Protein AF-A0A3M2B3V7-F1 (afdb_monomer_lite)

Secondary structure (DSSP, 8-state):
--------------S-S-S-----------GGG-EEEEEEEEEEHHHHHHHHHHHHT------TT--SEEEEEEEEEE--

Foldseek 3Di:
DDDDDDDDDDPPPPPPDPDPPPPPCPPPPPLQQDWDFDFDDFAWPVVVVVVVCVVSPDDDDDDPPRTGTDTDGGDRDGND

Sequence (80 aa):
MKTKLILLTAAILMAAHSAPLFAQGGGQQDPTQRRVTVKYDQADVRFVLKQLFDSVGVSYTLDPNVQGTVTVSLTDVPFT

pLDDT: mean 77.93, std 20.96, range [39.41, 97.88]

Radius of gyration: 28.49 Å; chains: 1; bounding box: 66×65×44 Å

Structure (mmCIF, N/CA/C/O backbone):
data_AF-A0A3M2B3V7-F1
#
_entry.id   AF-A0A3M2B3V7-F1
#
loop_
_atom_site.group_PDB
_atom_site.id
_atom_site.type_symbol
_atom_site.label_atom_id
_atom_site.label_alt_id
_atom_site.label_comp_id
_atom_site.label_asym_id
_atom_site.label_entity_id
_atom_site.label_seq_id
_atom_site.pdbx_PDB_ins_code
_atom_site.Cartn_x
_atom_site.Cartn_y
_atom_site.Cartn_z
_atom_site.occupancy
_atom_site.B_iso_or_equiv
_atom_site.auth_seq_id
_atom_site.auth_comp_id
_atom_site.auth_asym_id
_atom_site.auth_atom_id
_atom_site.pdbx_PDB_model_num
ATOM 1 N N . MET A 1 1 ? 49.268 -60.577 -26.512 1.00 46.53 1 MET A N 1
ATOM 2 C CA . MET A 1 1 ? 50.379 -59.957 -25.754 1.00 46.53 1 MET A CA 1
ATOM 3 C C . MET A 1 1 ? 50.900 -58.754 -26.524 1.00 46.53 1 MET A C 1
ATOM 5 O O . MET A 1 1 ? 51.342 -58.965 -27.647 1.00 46.53 1 MET A O 1
ATOM 9 N N . LYS A 1 2 ? 50.833 -57.552 -25.928 1.00 39.41 2 LYS A N 1
ATOM 10 C CA . LYS A 1 2 ? 51.773 -56.408 -26.041 1.00 39.41 2 LYS A CA 1
ATOM 11 C C . LYS A 1 2 ? 51.039 -55.079 -25.817 1.00 39.41 2 LYS A C 1
ATOM 13 O O . LYS A 1 2 ? 50.563 -54.432 -26.739 1.00 39.41 2 LYS A O 1
ATOM 18 N N . THR A 1 3 ? 50.977 -54.722 -24.541 1.00 47.19 3 THR A N 1
ATOM 19 C CA . THR A 1 3 ? 50.694 -53.403 -23.975 1.00 47.19 3 THR A CA 1
ATOM 20 C C . THR A 1 3 ? 51.565 -52.311 -24.613 1.00 47.19 3 THR A C 1
ATOM 22 O O . THR A 1 3 ? 52.784 -52.461 -24.667 1.00 47.19 3 THR A O 1
ATOM 25 N N . LYS A 1 4 ? 50.949 -51.202 -25.038 1.00 43.78 4 LYS A N 1
ATOM 26 C CA . LYS A 1 4 ? 51.571 -49.876 -25.234 1.00 43.78 4 LYS A CA 1
ATOM 27 C C . LYS A 1 4 ? 50.530 -48.844 -24.774 1.00 43.78 4 LYS A C 1
ATOM 29 O O . LYS A 1 4 ? 49.479 -48.740 -25.385 1.00 43.78 4 LYS A O 1
ATOM 34 N N . LEU A 1 5 ? 50.586 -48.375 -23.531 1.00 47.72 5 LEU A N 1
ATOM 35 C CA . LEU A 1 5 ? 51.399 -47.251 -23.049 1.00 47.72 5 LEU A CA 1
ATOM 36 C C . LEU A 1 5 ? 51.003 -45.908 -23.708 1.00 47.72 5 LEU A C 1
ATOM 38 O O . LEU A 1 5 ? 51.534 -45.557 -24.750 1.00 47.72 5 LEU A O 1
ATOM 42 N N . ILE A 1 6 ? 50.036 -45.233 -23.068 1.00 50.31 6 ILE A N 1
ATOM 43 C CA . ILE A 1 6 ? 50.098 -43.852 -22.543 1.00 50.31 6 ILE A CA 1
ATOM 44 C C . ILE A 1 6 ? 50.450 -42.694 -23.514 1.00 50.31 6 ILE A C 1
ATOM 46 O O . ILE A 1 6 ? 51.504 -42.671 -24.133 1.00 50.31 6 ILE A O 1
ATOM 50 N N . LEU A 1 7 ? 49.596 -41.657 -23.445 1.00 45.00 7 LEU A N 1
ATOM 51 C CA . LEU A 1 7 ? 49.771 -40.247 -23.845 1.00 45.00 7 LEU A CA 1
ATOM 52 C C . LEU A 1 7 ? 49.918 -39.906 -25.343 1.00 45.00 7 LEU A C 1
ATOM 54 O O . LEU A 1 7 ? 51.013 -39.872 -25.885 1.00 45.00 7 LEU A O 1
ATOM 58 N N . LEU A 1 8 ? 48.811 -39.438 -25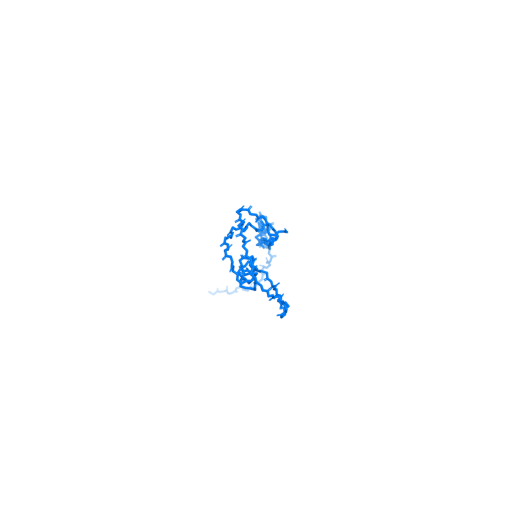.928 1.00 46.19 8 LEU A N 1
ATOM 59 C CA . LEU A 1 8 ? 48.770 -38.337 -26.902 1.00 46.19 8 LEU A CA 1
ATOM 60 C C . LEU A 1 8 ? 47.529 -37.493 -26.544 1.00 46.19 8 LEU A C 1
ATOM 62 O O . LEU A 1 8 ? 46.396 -37.906 -26.765 1.00 46.19 8 LEU A O 1
ATOM 66 N N . THR A 1 9 ? 47.703 -36.463 -25.707 1.00 44.03 9 THR A N 1
ATOM 67 C CA . THR A 1 9 ? 47.626 -35.049 -26.138 1.00 44.03 9 THR A CA 1
ATOM 68 C C . THR A 1 9 ? 46.265 -34.716 -26.766 1.00 44.03 9 THR A C 1
ATOM 70 O O . THR A 1 9 ? 46.036 -34.931 -27.948 1.00 44.03 9 THR A O 1
ATOM 73 N N . ALA A 1 10 ? 45.276 -34.298 -25.976 1.00 48.50 10 ALA A N 1
ATOM 74 C CA . ALA A 1 10 ? 45.051 -32.871 -25.710 1.00 48.50 10 ALA A CA 1
ATOM 75 C C . ALA A 1 10 ? 44.981 -32.013 -26.993 1.00 48.50 10 ALA A C 1
ATOM 77 O O . ALA A 1 10 ? 45.745 -31.068 -27.136 1.00 48.50 10 ALA A O 1
ATOM 78 N N . ALA A 1 11 ? 44.098 -32.354 -27.939 1.00 49.41 11 ALA A N 1
ATOM 79 C CA . ALA A 1 11 ? 43.846 -31.519 -29.118 1.00 49.41 11 ALA A CA 1
ATOM 80 C C . ALA A 1 11 ? 42.497 -31.808 -29.812 1.00 49.41 11 ALA A C 1
ATOM 82 O O . ALA A 1 11 ? 42.459 -31.945 -31.022 1.00 49.41 11 ALA A O 1
ATOM 83 N N . ILE A 1 12 ? 41.385 -31.899 -29.075 1.00 49.44 12 ILE A N 1
ATOM 84 C CA . ILE A 1 12 ? 40.094 -31.337 -29.534 1.00 49.44 12 ILE A CA 1
ATOM 85 C C . ILE A 1 12 ? 39.438 -30.680 -28.304 1.00 49.44 12 ILE A C 1
ATOM 87 O O . ILE A 1 12 ? 38.355 -31.020 -27.842 1.00 49.44 12 ILE A O 1
ATOM 91 N N . LEU A 1 13 ? 40.182 -29.750 -27.708 1.00 51.75 13 LEU A N 1
ATOM 92 C CA . LEU A 1 13 ? 39.588 -28.521 -27.195 1.00 51.75 13 LEU A CA 1
ATOM 93 C C . LEU A 1 13 ? 39.202 -27.717 -28.457 1.00 51.75 13 LEU A C 1
ATOM 95 O O . LEU A 1 13 ? 39.929 -27.808 -29.440 1.00 51.75 13 LEU A O 1
ATOM 99 N N . MET A 1 14 ? 38.125 -26.928 -28.438 1.00 53.66 14 MET A N 1
ATOM 100 C CA . MET A 1 14 ? 37.698 -25.991 -29.512 1.00 53.66 14 MET A CA 1
ATOM 101 C C . MET A 1 14 ? 36.585 -26.426 -30.491 1.00 53.66 14 MET A C 1
ATOM 103 O O . MET A 1 14 ? 36.577 -26.000 -31.640 1.00 53.66 14 MET A O 1
ATOM 107 N N . ALA A 1 15 ? 35.568 -27.164 -30.035 1.00 50.03 15 ALA A N 1
ATOM 108 C CA . ALA A 1 15 ? 34.269 -27.199 -30.738 1.00 50.03 15 ALA A CA 1
ATOM 109 C C . ALA A 1 15 ? 33.088 -26.726 -29.867 1.00 50.03 15 ALA A C 1
ATOM 111 O O . ALA A 1 15 ? 31.936 -27.040 -30.146 1.00 50.03 15 ALA A O 1
ATOM 112 N N . ALA A 1 16 ? 33.362 -25.972 -28.798 1.00 54.44 16 ALA A N 1
ATOM 113 C CA . ALA A 1 16 ? 32.350 -25.530 -27.842 1.00 54.44 16 ALA A CA 1
ATOM 114 C C . ALA A 1 16 ? 32.514 -24.041 -27.496 1.00 54.44 16 ALA A C 1
ATOM 116 O O . ALA A 1 16 ? 32.963 -23.722 -26.404 1.00 54.44 16 ALA A O 1
ATOM 117 N N . HIS A 1 17 ? 32.190 -23.121 -28.414 1.00 48.19 17 HIS A N 1
ATOM 118 C CA . HIS A 1 17 ? 31.982 -21.703 -28.044 1.00 48.19 17 HIS A CA 1
ATOM 119 C C . HIS A 1 17 ? 31.193 -20.856 -29.062 1.00 48.19 17 HIS A C 1
ATOM 121 O O . HIS A 1 17 ? 31.302 -19.636 -29.054 1.00 48.19 17 HIS A O 1
ATOM 127 N N . SER A 1 18 ? 30.380 -21.443 -29.943 1.00 51.53 18 SER A N 1
ATOM 128 C CA . SER A 1 18 ? 29.506 -20.644 -30.822 1.00 51.53 18 SER A CA 1
ATOM 129 C C . SER A 1 18 ? 28.082 -21.179 -30.897 1.00 51.53 18 SER A C 1
ATOM 131 O O . SER A 1 18 ? 27.443 -21.124 -31.942 1.00 51.53 18 SER A O 1
ATOM 133 N N . ALA A 1 19 ? 27.562 -21.685 -29.781 1.00 56.47 19 ALA A N 1
ATOM 134 C CA . ALA A 1 19 ? 26.141 -21.510 -29.545 1.00 56.47 19 ALA A CA 1
ATOM 135 C C . ALA A 1 19 ? 26.008 -20.116 -28.924 1.00 56.47 19 ALA A C 1
ATOM 137 O O . ALA A 1 19 ? 26.692 -19.863 -27.925 1.00 56.47 19 ALA A O 1
ATOM 138 N N . PRO A 1 20 ? 25.205 -19.193 -29.486 1.00 51.44 20 PRO A N 1
ATOM 139 C CA . PRO A 1 20 ? 24.812 -18.025 -28.727 1.00 51.44 20 PRO A CA 1
ATOM 140 C C . PRO A 1 20 ? 24.140 -18.565 -27.468 1.00 51.44 20 PRO A C 1
ATOM 142 O O . PRO A 1 20 ? 23.046 -19.128 -27.512 1.00 51.44 20 PRO A O 1
ATOM 145 N N . LEU A 1 21 ? 24.847 -18.455 -26.344 1.00 54.31 21 LEU A N 1
ATOM 146 C CA . LEU A 1 21 ? 24.231 -18.443 -25.037 1.00 54.31 21 LEU A CA 1
ATOM 147 C C . LEU A 1 21 ? 23.284 -17.255 -25.112 1.00 54.31 21 LEU A C 1
ATOM 149 O O . LEU A 1 21 ? 23.693 -16.113 -24.912 1.00 54.31 21 LEU A O 1
ATOM 153 N N . PHE A 1 22 ? 22.032 -17.512 -25.492 1.00 60.06 22 PHE A N 1
ATOM 154 C CA . PHE A 1 22 ? 20.944 -16.645 -25.104 1.00 60.06 22 PHE A CA 1
ATOM 155 C C . PHE A 1 22 ? 21.115 -16.537 -23.604 1.00 60.06 22 PHE A C 1
ATOM 157 O O . PHE A 1 22 ? 20.872 -17.501 -22.877 1.00 60.06 22 PHE A O 1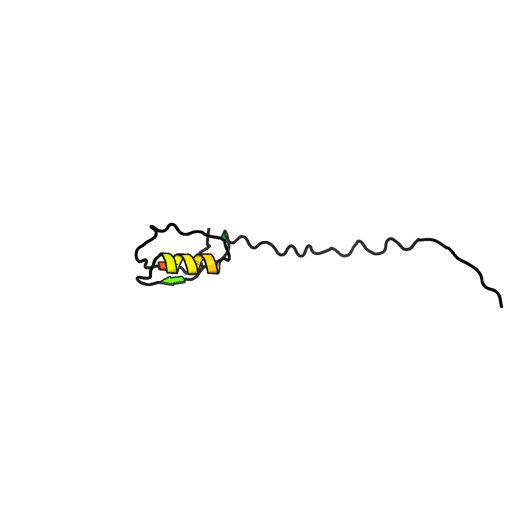
ATOM 164 N N . 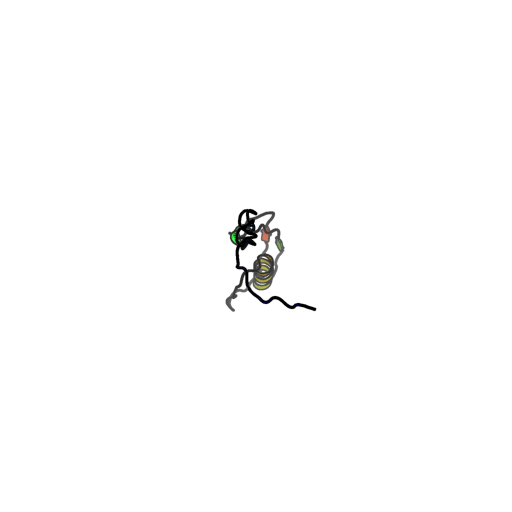ALA A 1 23 ? 21.676 -15.412 -23.169 1.00 48.81 23 ALA A N 1
ATOM 165 C CA . ALA A 1 23 ? 21.666 -15.033 -21.788 1.00 48.81 23 ALA A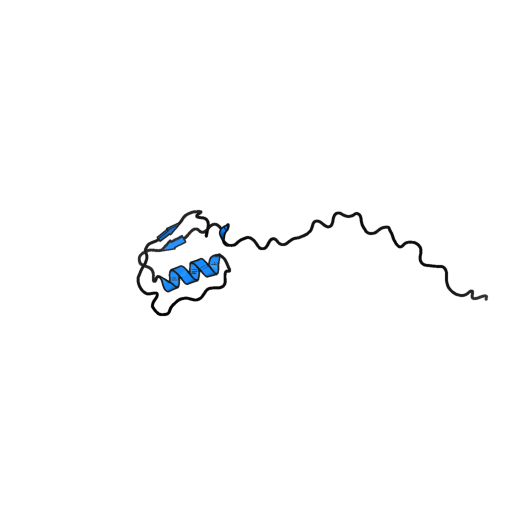 CA 1
ATOM 166 C C . ALA A 1 23 ? 20.192 -15.100 -21.411 1.00 48.81 23 ALA A C 1
ATOM 168 O O . ALA A 1 23 ? 19.403 -14.218 -21.744 1.00 48.81 23 ALA A O 1
ATOM 169 N N . GLN A 1 24 ? 19.815 -16.190 -20.752 1.00 54.91 24 GLN A N 1
ATOM 170 C CA . GLN A 1 24 ? 18.642 -16.265 -19.914 1.00 54.91 24 GLN A CA 1
ATOM 171 C C . GLN A 1 24 ? 18.961 -15.362 -18.724 1.00 54.91 24 GLN A C 1
ATOM 173 O O . GLN A 1 24 ? 19.111 -15.807 -17.591 1.00 54.91 24 GLN A O 1
ATOM 178 N N . GLY A 1 25 ? 19.134 -14.067 -19.001 1.00 47.34 25 GLY A N 1
ATOM 179 C CA . GLY A 1 25 ? 18.852 -13.045 -18.032 1.00 47.34 25 GLY A CA 1
ATOM 180 C C . GLY A 1 25 ? 17.377 -13.231 -17.771 1.00 47.34 25 GLY A C 1
ATOM 181 O O . GLY A 1 25 ? 16.546 -12.730 -18.525 1.00 47.34 25 GLY A O 1
ATOM 182 N N . GLY A 1 26 ? 17.059 -14.032 -16.753 1.00 49.72 26 GLY A N 1
ATOM 183 C CA . GLY A 1 26 ? 15.835 -13.861 -16.001 1.00 49.72 26 GLY A CA 1
ATOM 184 C C . GLY A 1 26 ? 15.861 -12.408 -15.577 1.00 49.72 26 GLY A C 1
ATOM 185 O O . GLY A 1 26 ? 16.499 -12.061 -14.587 1.00 49.72 26 GLY A O 1
ATOM 186 N N . GLY A 1 27 ? 15.319 -11.550 -16.442 1.00 55.97 27 GLY A N 1
ATOM 187 C CA . GLY A 1 27 ? 15.264 -10.130 -16.208 1.00 55.97 27 GLY A CA 1
ATOM 188 C C . GLY A 1 27 ? 14.557 -10.003 -14.884 1.00 55.97 27 GLY A C 1
ATOM 189 O O . GLY A 1 27 ? 13.425 -10.471 -14.753 1.00 55.97 27 GLY A O 1
ATOM 190 N N . GLN A 1 28 ? 15.254 -9.447 -13.899 1.00 58.50 28 GLN A N 1
ATOM 191 C CA . GLN A 1 28 ? 14.611 -8.869 -12.740 1.00 58.50 28 GLN A CA 1
ATOM 192 C C . GLN A 1 28 ? 13.567 -7.917 -13.323 1.00 58.50 28 GLN A C 1
ATOM 194 O O . GLN A 1 28 ? 13.915 -6.843 -13.809 1.00 58.50 28 GLN A O 1
ATOM 199 N N . GLN A 1 29 ? 12.321 -8.384 -13.437 1.00 68.94 29 GLN A N 1
ATOM 200 C CA . GLN A 1 29 ? 11.243 -7.593 -14.002 1.00 68.94 29 GLN A CA 1
ATOM 201 C C . GLN A 1 29 ? 11.115 -6.403 -13.074 1.00 68.94 29 GLN A C 1
ATOM 203 O O . GLN A 1 29 ? 10.825 -6.583 -11.891 1.00 68.94 29 GLN A O 1
ATOM 208 N N . ASP A 1 30 ? 11.424 -5.224 -13.603 1.00 83.50 30 ASP A N 1
ATOM 209 C CA . ASP A 1 30 ? 11.353 -3.981 -12.862 1.00 83.50 30 ASP A CA 1
ATOM 210 C C . ASP A 1 30 ? 9.945 -3.877 -12.249 1.00 83.50 30 ASP A C 1
ATOM 212 O O . ASP A 1 30 ? 8.961 -3.817 -12.997 1.00 83.50 30 ASP A O 1
ATOM 216 N N . PRO A 1 31 ? 9.809 -3.927 -10.909 1.00 84.56 31 PRO A N 1
ATOM 217 C CA . PRO A 1 31 ? 8.505 -3.957 -10.259 1.00 84.56 31 PRO A CA 1
ATOM 218 C C . PRO A 1 31 ? 7.693 -2.704 -10.574 1.00 84.56 31 PRO A C 1
ATOM 220 O O . PRO A 1 31 ? 6.468 -2.766 -10.557 1.00 84.56 31 PRO A O 1
ATOM 223 N N . THR A 1 32 ? 8.352 -1.599 -10.929 1.00 86.75 32 THR A N 1
ATOM 224 C CA . THR A 1 32 ? 7.692 -0.355 -11.324 1.00 86.75 32 THR A CA 1
ATOM 225 C C . THR A 1 32 ? 6.890 -0.519 -12.624 1.00 86.75 32 THR A C 1
ATOM 227 O O . THR A 1 32 ? 5.817 0.060 -12.788 1.00 86.75 32 THR A O 1
ATOM 230 N N . GLN A 1 33 ? 7.323 -1.408 -13.522 1.00 87.88 33 GLN A N 1
ATOM 231 C CA . GLN A 1 33 ? 6.632 -1.685 -14.784 1.00 87.88 33 GLN A CA 1
ATOM 232 C C . GLN A 1 33 ? 5.464 -2.667 -14.628 1.00 87.88 33 GLN A C 1
ATOM 234 O O . GLN A 1 33 ? 4.706 -2.884 -15.579 1.00 87.88 33 GLN A O 1
ATOM 239 N N . ARG A 1 34 ? 5.288 -3.273 -13.446 1.00 89.56 34 ARG A N 1
ATOM 240 C CA . ARG A 1 34 ? 4.207 -4.230 -13.209 1.00 89.56 34 ARG A CA 1
ATOM 241 C C . ARG A 1 34 ? 2.863 -3.507 -13.165 1.00 89.56 34 ARG A C 1
ATOM 243 O O . ARG A 1 34 ? 2.692 -2.502 -12.483 1.00 89.56 34 ARG A O 1
ATOM 250 N N . ARG A 1 35 ? 1.909 -4.038 -13.927 1.00 92.44 35 ARG A N 1
ATOM 251 C CA . ARG A 1 35 ? 0.535 -3.541 -14.016 1.00 92.44 35 ARG A CA 1
ATOM 252 C C . ARG A 1 35 ? -0.269 -4.051 -12.826 1.00 92.44 35 ARG A C 1
ATOM 254 O O . ARG A 1 35 ? -0.254 -5.250 -12.549 1.00 92.44 35 ARG A O 1
ATOM 261 N N . VAL A 1 36 ? -0.993 -3.161 -12.159 1.00 92.69 36 VAL A N 1
ATOM 262 C CA . VAL A 1 36 ? -1.884 -3.496 -11.047 1.00 92.69 36 VAL A CA 1
ATOM 263 C C . VAL A 1 36 ? -3.329 -3.167 -11.406 1.00 92.69 36 VAL A C 1
ATOM 265 O O . VAL A 1 36 ? -3.640 -2.136 -12.003 1.00 92.69 36 VAL A O 1
ATOM 268 N N . THR A 1 37 ? -4.227 -4.075 -11.036 1.00 94.31 37 THR A N 1
ATOM 269 C CA . THR A 1 37 ? -5.675 -3.877 -11.107 1.00 94.31 37 THR A CA 1
ATOM 270 C C . THR A 1 37 ? -6.239 -4.239 -9.749 1.00 94.31 37 THR A C 1
ATOM 272 O O . THR A 1 37 ? -6.171 -5.396 -9.338 1.00 94.31 37 THR A O 1
ATOM 275 N N . VAL A 1 38 ? -6.746 -3.243 -9.028 1.00 92.69 38 VAL A N 1
ATOM 276 C CA . VAL A 1 38 ? -7.266 -3.412 -7.669 1.00 92.69 38 VAL A CA 1
ATOM 277 C C . VAL A 1 38 ? -8.510 -2.563 -7.481 1.00 92.69 38 VAL A C 1
ATOM 279 O O . VAL A 1 38 ? -8.612 -1.458 -8.013 1.00 92.69 38 VAL A O 1
ATOM 282 N N . LYS A 1 39 ? -9.454 -3.072 -6.696 1.00 96.00 39 LYS A N 1
ATOM 283 C CA . LYS A 1 39 ? -10.657 -2.342 -6.316 1.00 96.00 39 LYS A CA 1
ATOM 284 C C . LYS A 1 39 ? -10.927 -2.578 -4.842 1.00 96.00 39 LYS A C 1
ATOM 286 O O . LYS A 1 39 ? -11.160 -3.711 -4.433 1.00 96.00 39 LYS A O 1
ATOM 291 N N . TYR A 1 40 ? -10.915 -1.497 -4.078 1.00 96.69 40 TYR A N 1
ATOM 292 C CA . TYR A 1 40 ? -11.218 -1.498 -2.656 1.00 96.69 40 TYR A CA 1
ATOM 293 C C . TYR A 1 40 ? -12.237 -0.409 -2.372 1.00 96.69 40 TYR A C 1
ATOM 295 O O . TYR A 1 40 ? -12.145 0.686 -2.926 1.00 96.69 40 TYR A O 1
ATOM 303 N N . ASP A 1 41 ? -13.190 -0.711 -1.502 1.00 97.00 41 ASP A N 1
ATOM 304 C CA . ASP A 1 41 ? -14.190 0.246 -1.058 1.00 97.00 41 ASP A CA 1
ATOM 305 C C . ASP A 1 41 ? -14.179 0.308 0.466 1.00 97.00 41 ASP A C 1
ATOM 307 O O . ASP A 1 41 ? -14.342 -0.721 1.122 1.00 97.00 41 ASP A O 1
ATOM 311 N N . GLN A 1 42 ? -13.896 1.496 1.007 1.00 96.81 42 GLN A N 1
ATOM 312 C CA . GLN A 1 42 ? -13.767 1.769 2.441 1.00 96.81 42 GLN A CA 1
ATOM 313 C C . GLN A 1 42 ? -12.908 0.732 3.193 1.00 96.81 42 GLN A C 1
ATOM 315 O O . GLN A 1 42 ? -13.228 0.328 4.311 1.00 96.81 42 GLN A O 1
ATOM 320 N N . ALA A 1 43 ? -11.806 0.294 2.581 1.00 97.06 43 ALA A N 1
ATOM 321 C CA . ALA A 1 43 ? -10.931 -0.734 3.137 1.00 97.06 43 ALA A CA 1
ATOM 322 C C . ALA A 1 43 ? -9.819 -0.128 4.000 1.00 97.06 43 ALA A C 1
ATOM 324 O O . ALA A 1 43 ? -9.385 0.997 3.758 1.00 97.06 43 ALA A O 1
ATOM 325 N N . ASP A 1 44 ? -9.322 -0.890 4.977 1.00 97.00 44 ASP A N 1
ATOM 326 C CA . ASP A 1 44 ? -8.180 -0.484 5.801 1.00 97.00 44 ASP A CA 1
ATOM 327 C C . ASP A 1 44 ? -6.930 -0.243 4.938 1.00 97.00 44 ASP A C 1
ATOM 329 O O . ASP A 1 44 ? -6.513 -1.097 4.148 1.00 97.00 44 ASP A O 1
ATOM 333 N N . VAL A 1 45 ? -6.310 0.926 5.101 1.00 96.69 45 VAL A N 1
ATOM 334 C CA . VAL A 1 45 ? -5.167 1.344 4.278 1.00 96.69 45 VAL A CA 1
ATOM 335 C C . VAL A 1 45 ? -3.954 0.418 4.425 1.00 96.69 45 VAL A C 1
ATOM 337 O O . VAL A 1 45 ? -3.251 0.175 3.444 1.00 96.69 45 VAL A O 1
ATOM 340 N N . ARG A 1 46 ? -3.706 -0.157 5.610 1.00 95.56 46 ARG A N 1
ATOM 341 C CA . ARG A 1 46 ? -2.569 -1.068 5.824 1.00 95.56 46 ARG A CA 1
ATOM 342 C C . ARG A 1 46 ? -2.796 -2.371 5.080 1.00 95.56 46 ARG A C 1
ATOM 344 O O . ARG A 1 46 ? -1.860 -2.901 4.485 1.00 95.56 46 ARG A O 1
ATOM 351 N N . PHE A 1 47 ? -4.030 -2.870 5.103 1.00 95.06 47 PHE A N 1
ATOM 352 C CA . PHE A 1 47 ? -4.413 -4.062 4.354 1.00 95.06 47 PHE A CA 1
ATOM 353 C C . PHE A 1 47 ? -4.244 -3.851 2.845 1.00 95.06 47 PHE A C 1
ATOM 355 O O . PHE A 1 47 ? -3.616 -4.673 2.176 1.00 95.06 47 PHE A O 1
ATOM 362 N N . VAL A 1 48 ? -4.738 -2.723 2.328 1.00 95.69 48 VAL A N 1
ATOM 363 C CA . VAL A 1 48 ? -4.631 -2.377 0.903 1.00 95.69 48 VAL A CA 1
ATOM 364 C C . VAL A 1 48 ? -3.172 -2.267 0.463 1.00 95.69 48 VAL A C 1
ATOM 366 O O . VAL A 1 48 ? -2.790 -2.871 -0.539 1.00 95.69 48 VAL A O 1
ATOM 369 N N . LEU A 1 49 ? -2.339 -1.552 1.226 1.00 95.19 49 LEU A N 1
ATOM 370 C CA . LEU A 1 49 ? -0.913 -1.411 0.925 1.00 95.19 49 LEU A CA 1
ATOM 371 C C . LEU A 1 49 ? -0.188 -2.756 0.983 1.00 95.19 49 LEU A C 1
ATOM 373 O O . LEU A 1 49 ? 0.580 -3.068 0.078 1.00 95.19 49 LEU A O 1
ATOM 377 N N . LYS A 1 50 ? -0.476 -3.581 1.995 1.00 94.38 50 LYS A N 1
ATOM 378 C CA . LYS A 1 50 ? 0.063 -4.940 2.091 1.00 94.38 50 LYS A CA 1
ATOM 379 C C . LYS A 1 50 ? -0.246 -5.749 0.832 1.00 94.38 50 LYS A C 1
ATOM 381 O O . LYS A 1 50 ? 0.679 -6.272 0.220 1.00 94.38 50 LYS A O 1
ATOM 386 N N . GLN A 1 51 ? -1.512 -5.819 0.417 1.00 93.19 51 GLN A N 1
ATOM 387 C CA . GLN A 1 51 ? -1.880 -6.564 -0.790 1.00 93.19 51 GLN A CA 1
ATOM 388 C C . GLN A 1 51 ? -1.224 -5.992 -2.050 1.00 93.19 51 GLN A C 1
ATOM 390 O O . GLN A 1 51 ? -0.773 -6.756 -2.903 1.00 93.19 51 GLN A O 1
ATOM 395 N N . LEU A 1 52 ? -1.141 -4.666 -2.164 1.00 93.12 52 LEU A N 1
ATOM 396 C CA . LEU A 1 52 ? -0.523 -4.010 -3.310 1.00 93.12 52 LEU A CA 1
ATOM 397 C C . LEU A 1 52 ? 0.974 -4.340 -3.414 1.00 93.12 52 LEU A C 1
ATOM 399 O O . LEU A 1 52 ? 1.419 -4.795 -4.466 1.00 93.12 52 LEU A O 1
ATOM 403 N N . PHE A 1 53 ? 1.744 -4.171 -2.337 1.00 93.56 53 PHE A N 1
ATOM 404 C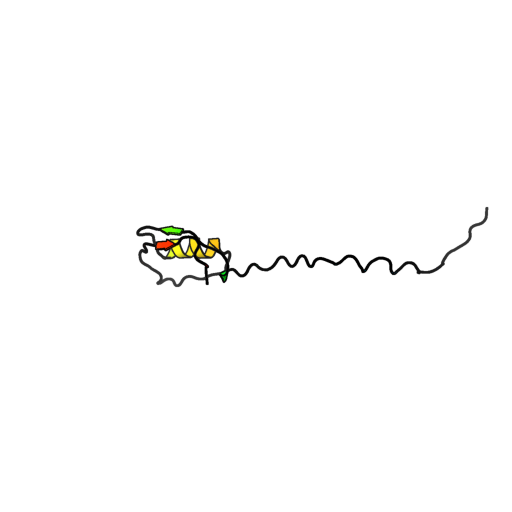 CA . PHE A 1 53 ? 3.180 -4.463 -2.343 1.00 93.56 53 PHE A CA 1
ATOM 405 C C . PHE A 1 53 ? 3.473 -5.964 -2.478 1.00 93.56 53 PHE A C 1
ATOM 407 O O . PHE A 1 53 ? 4.374 -6.343 -3.232 1.00 93.56 53 PHE A O 1
ATOM 414 N N . ASP A 1 54 ? 2.671 -6.821 -1.833 1.00 92.00 54 ASP A N 1
ATOM 415 C CA . ASP A 1 54 ? 2.761 -8.279 -1.985 1.00 92.00 54 ASP A CA 1
ATOM 416 C C . ASP A 1 54 ? 2.523 -8.685 -3.460 1.00 92.00 54 ASP A C 1
ATOM 418 O O . ASP A 1 54 ? 3.199 -9.580 -3.968 1.00 92.00 54 ASP A O 1
ATOM 422 N N . SER A 1 55 ? 1.630 -7.993 -4.187 1.00 89.56 55 SER A N 1
ATOM 423 C CA . SER A 1 55 ? 1.335 -8.285 -5.603 1.00 89.56 55 SER A CA 1
ATOM 424 C C . SER A 1 55 ? 2.501 -8.005 -6.557 1.00 89.56 55 SER A C 1
ATOM 426 O O . SER A 1 55 ? 2.644 -8.675 -7.582 1.00 89.56 55 SER A O 1
ATOM 428 N N . VAL A 1 56 ? 3.358 -7.036 -6.223 1.00 90.81 56 VAL A N 1
ATOM 429 C CA . VAL A 1 56 ? 4.533 -6.691 -7.034 1.00 90.81 56 VAL A CA 1
ATOM 430 C C . VAL A 1 56 ? 5.818 -7.349 -6.535 1.00 90.81 56 VAL A C 1
ATOM 432 O O . VAL A 1 56 ? 6.827 -7.294 -7.238 1.00 90.81 56 VAL A O 1
ATOM 435 N N . GLY A 1 57 ? 5.771 -8.037 -5.390 1.00 90.00 57 GLY A N 1
ATOM 436 C CA . GLY A 1 57 ? 6.884 -8.819 -4.852 1.00 90.00 57 GLY A CA 1
ATOM 437 C C . GLY A 1 57 ? 8.048 -7.964 -4.355 1.00 90.00 57 GLY A C 1
ATOM 438 O O . GLY A 1 57 ? 9.200 -8.386 -4.449 1.00 90.00 57 GLY A O 1
ATOM 439 N N . VAL A 1 58 ? 7.763 -6.754 -3.867 1.00 89.69 58 VAL A N 1
ATOM 440 C CA . VAL A 1 58 ? 8.780 -5.844 -3.323 1.00 89.69 58 VAL A CA 1
ATOM 441 C C . VAL A 1 58 ? 8.834 -5.935 -1.804 1.00 89.69 58 VAL A C 1
ATOM 443 O O . VAL A 1 58 ? 7.822 -6.161 -1.143 1.00 89.69 58 VAL A O 1
ATOM 446 N N . SER A 1 59 ? 10.016 -5.720 -1.236 1.00 91.94 59 SER A N 1
ATOM 447 C CA . SER A 1 59 ? 10.173 -5.566 0.211 1.00 91.94 59 SER A CA 1
ATOM 448 C C . SER A 1 59 ? 9.644 -4.202 0.656 1.00 91.94 59 SER A C 1
ATOM 450 O O . SER A 1 59 ? 9.981 -3.185 0.053 1.00 91.94 59 SER A O 1
ATOM 452 N N . TYR A 1 60 ? 8.859 -4.168 1.732 1.00 92.94 60 TYR A N 1
ATOM 453 C CA . TYR A 1 60 ? 8.301 -2.938 2.297 1.00 92.94 60 TYR A CA 1
ATOM 454 C C . TYR A 1 60 ? 8.266 -2.989 3.824 1.00 92.94 60 TYR A C 1
ATOM 456 O O . TYR A 1 60 ? 8.274 -4.055 4.443 1.00 92.94 60 TYR A O 1
ATOM 464 N N . THR A 1 61 ? 8.175 -1.809 4.429 1.00 95.56 61 THR A N 1
ATOM 465 C CA . THR A 1 61 ? 7.825 -1.612 5.835 1.00 95.56 61 THR A CA 1
ATOM 466 C C . THR A 1 61 ? 6.705 -0.580 5.913 1.00 95.56 61 THR A C 1
ATOM 468 O O . THR A 1 61 ? 6.633 0.341 5.102 1.00 95.56 61 THR A O 1
ATOM 471 N N . LEU A 1 62 ? 5.791 -0.755 6.866 1.00 94.69 62 LEU A N 1
ATOM 472 C CA . LEU A 1 62 ? 4.678 0.166 7.097 1.00 94.69 62 LEU A CA 1
ATOM 473 C C . LEU A 1 62 ? 4.878 0.866 8.437 1.00 94.69 62 LEU A C 1
ATOM 475 O O . LEU A 1 62 ? 5.078 0.196 9.454 1.00 94.69 62 LEU A O 1
ATOM 479 N N . ASP A 1 63 ? 4.774 2.194 8.445 1.00 95.94 63 ASP A N 1
ATOM 480 C CA . ASP A 1 63 ? 4.796 2.968 9.685 1.00 95.94 63 ASP A CA 1
ATOM 481 C C . ASP A 1 63 ? 3.590 2.578 10.579 1.00 95.94 63 ASP A C 1
ATOM 483 O O . ASP A 1 63 ? 2.477 2.357 10.077 1.00 95.94 63 ASP A O 1
ATOM 487 N N . PRO A 1 64 ? 3.765 2.442 11.907 1.00 92.88 64 PRO A N 1
ATOM 488 C CA . PRO A 1 64 ? 2.671 2.124 12.829 1.00 92.88 64 PRO A CA 1
ATOM 489 C C . PRO A 1 64 ? 1.490 3.110 12.779 1.00 92.88 64 PRO A C 1
ATOM 491 O O . PRO A 1 64 ? 0.357 2.722 13.056 1.00 92.88 64 PRO A O 1
ATOM 494 N N . ASN A 1 65 ? 1.729 4.359 12.384 1.00 96.12 65 ASN A N 1
ATOM 495 C CA . ASN A 1 65 ? 0.723 5.416 12.308 1.00 96.12 65 ASN A CA 1
ATOM 496 C C . ASN A 1 65 ? -0.066 5.422 10.993 1.00 96.12 65 ASN A C 1
ATOM 498 O O . ASN A 1 65 ? -1.014 6.192 10.863 1.00 96.12 65 ASN A O 1
ATOM 502 N N . VAL A 1 66 ? 0.274 4.562 10.025 1.00 95.75 66 VAL A N 1
ATOM 503 C CA . VAL A 1 66 ? -0.548 4.367 8.823 1.00 95.75 66 VAL A CA 1
ATOM 504 C C . VAL A 1 66 ? -1.868 3.734 9.251 1.00 95.75 66 VAL A C 1
ATOM 506 O O . VAL A 1 66 ? -1.909 2.559 9.625 1.00 95.75 66 VAL A O 1
ATOM 509 N N . GLN A 1 67 ? -2.921 4.545 9.249 1.00 96.00 67 GLN A N 1
ATOM 510 C CA . GLN A 1 67 ? -4.260 4.223 9.731 1.00 96.00 67 GLN A CA 1
ATOM 511 C C . GLN A 1 67 ? -5.296 4.937 8.859 1.00 96.00 67 GLN A C 1
ATOM 513 O O . GLN A 1 67 ? -5.004 5.966 8.248 1.00 96.00 67 GLN A O 1
ATOM 518 N N . GLY A 1 68 ? -6.514 4.403 8.828 1.00 96.75 68 GLY A N 1
ATOM 519 C CA . GLY A 1 68 ? -7.635 4.983 8.094 1.00 96.75 68 GLY A CA 1
ATOM 520 C C . GLY A 1 68 ? -8.178 4.056 7.016 1.00 96.75 68 GLY A C 1
ATOM 521 O O . GLY A 1 68 ? -7.738 2.916 6.857 1.00 96.75 68 GLY A O 1
ATOM 522 N N . THR A 1 69 ? -9.166 4.561 6.286 1.00 97.88 69 THR A N 1
ATOM 523 C CA . THR A 1 69 ? -9.839 3.825 5.217 1.00 97.88 69 THR A CA 1
ATOM 524 C C . THR A 1 69 ? -9.609 4.492 3.872 1.00 97.88 69 THR A C 1
ATOM 526 O O . THR A 1 69 ? -9.481 5.713 3.779 1.00 97.88 69 THR A O 1
ATOM 529 N N . VAL A 1 70 ? -9.542 3.676 2.825 1.00 96.75 70 VAL A N 1
ATOM 530 C CA . VAL A 1 70 ? -9.371 4.124 1.446 1.00 96.75 70 VAL A CA 1
ATOM 531 C C . VAL A 1 70 ? -10.403 3.461 0.543 1.00 96.75 70 VAL A C 1
ATOM 533 O O . VAL A 1 70 ? -10.725 2.282 0.691 1.00 96.75 70 VAL A O 1
ATOM 536 N N . THR A 1 71 ? -10.883 4.226 -0.430 1.00 97.50 71 THR A N 1
ATOM 537 C CA . THR A 1 71 ? -11.607 3.710 -1.591 1.00 97.50 71 THR A CA 1
ATOM 538 C C . THR A 1 71 ? -10.716 3.943 -2.803 1.00 97.50 71 THR A C 1
ATOM 540 O O . THR A 1 71 ? -10.303 5.072 -3.066 1.00 97.50 71 THR A O 1
ATOM 543 N N . VAL A 1 72 ? -10.374 2.874 -3.520 1.00 95.19 72 VAL A N 1
ATOM 544 C CA . VAL A 1 72 ? -9.479 2.928 -4.681 1.00 95.19 72 VAL A CA 1
ATOM 545 C C . VAL A 1 72 ? -10.023 2.047 -5.798 1.00 95.19 72 VAL A C 1
ATOM 547 O O . VAL A 1 72 ? -10.576 0.974 -5.557 1.00 95.19 72 VAL A O 1
ATOM 550 N N . SER A 1 73 ? -9.827 2.482 -7.036 1.00 96.56 73 SER A N 1
ATOM 551 C CA . SER A 1 73 ? -10.145 1.698 -8.225 1.00 96.56 73 SER A CA 1
ATOM 552 C C . SER A 1 73 ? -9.053 1.931 -9.258 1.00 96.56 73 SER A C 1
ATOM 554 O O . SER A 1 73 ? -9.029 2.970 -9.911 1.00 96.56 73 SER A O 1
ATOM 556 N N . LE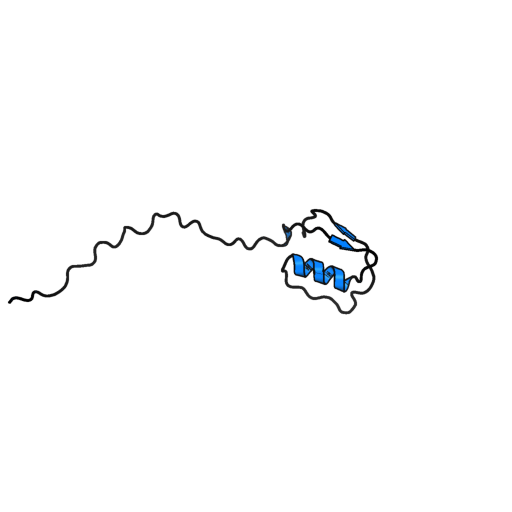U A 1 74 ? -8.140 0.971 -9.380 1.00 94.50 74 LEU A N 1
ATOM 557 C CA . LEU A 1 74 ? -7.058 0.971 -10.359 1.00 94.50 74 LEU A CA 1
ATOM 558 C C . LEU A 1 74 ? -7.331 -0.119 -11.392 1.00 94.50 74 LEU A C 1
ATOM 560 O O . LEU A 1 74 ? -7.738 -1.229 -11.049 1.00 94.50 74 LEU A O 1
ATOM 564 N N . THR A 1 75 ? -7.105 0.186 -12.663 1.00 96.19 75 THR A N 1
ATOM 565 C CA . THR A 1 75 ? -7.264 -0.766 -13.764 1.00 96.19 75 THR A CA 1
ATOM 566 C C . THR A 1 75 ? -6.108 -0.587 -14.727 1.00 96.19 75 THR A C 1
ATOM 568 O O . THR A 1 75 ? -5.962 0.481 -15.312 1.00 96.19 75 THR A O 1
ATOM 571 N N . ASP A 1 76 ? -5.290 -1.629 -14.853 1.00 94.31 76 ASP A N 1
ATOM 572 C CA . ASP A 1 76 ? -4.095 -1.653 -15.703 1.00 94.31 76 ASP A CA 1
ATOM 573 C C . ASP A 1 76 ? -3.126 -0.472 -15.477 1.00 94.31 76 ASP A C 1
ATOM 575 O O . ASP A 1 76 ? -2.573 0.111 -16.410 1.00 94.31 76 ASP A O 1
ATOM 579 N N . VAL A 1 77 ? -2.901 -0.101 -14.214 1.00 94.19 77 VAL A N 1
ATOM 580 C CA . VAL A 1 77 ? -2.034 1.036 -13.859 1.00 94.19 77 VAL A CA 1
ATOM 581 C C . VAL A 1 77 ? -0.615 0.526 -13.578 1.00 94.19 77 VAL A C 1
ATOM 583 O O . VAL A 1 77 ? -0.480 -0.484 -12.885 1.00 94.19 77 VAL A O 1
ATOM 586 N N . PRO A 1 78 ? 0.455 1.148 -14.116 1.00 91.94 78 PRO A N 1
ATOM 587 C CA . PRO A 1 78 ? 1.820 0.805 -13.719 1.00 91.94 78 PRO A CA 1
ATOM 588 C C . PRO A 1 78 ? 2.050 1.123 -12.238 1.00 91.94 78 PRO A C 1
ATOM 590 O O . PRO A 1 78 ? 1.477 2.066 -11.705 1.00 91.94 78 PRO A O 1
ATOM 593 N N . PHE A 1 79 ? 2.893 0.335 -11.581 1.00 88.56 79 PHE A N 1
ATOM 594 C CA . PHE A 1 79 ? 3.179 0.484 -10.156 1.00 88.56 79 PHE A CA 1
ATOM 595 C C . PHE A 1 79 ? 4.091 1.685 -9.809 1.00 88.56 79 PHE A C 1
ATOM 597 O O . PHE A 1 79 ? 4.123 2.074 -8.646 1.00 88.56 79 PHE A O 1
ATOM 604 N N . THR A 1 80 ? 4.824 2.240 -10.791 1.00 79.25 80 THR A N 1
ATOM 605 C CA . THR A 1 80 ? 5.724 3.419 -10.678 1.00 79.25 80 THR A CA 1
ATOM 606 C C . THR A 1 80 ? 5.135 4.602 -9.917 1.00 79.25 80 THR A C 1
ATOM 608 O O . THR A 1 80 ? 4.003 5.005 -10.274 1.00 79.25 80 THR A O 1
#